Protein AF-A0A7M4ATK2-F1 (afdb_monomer_lite)

Sequence (92 aa):
MAKKKGGFGRFLGAITGTPYERLLKQIDKLVDQYDEDEEELANQLESMVDQAGDAYEQESIDEEEHDLIIEAIEEADPEGRVFGKLGGDEDA

Secondary structure (DSSP, 8-state):
-------STT--S-----HHHHHHHHHHHHHHHTTT-HHHHHHHHHHHHHHHHHHHHTTSS-HHHHHHHHHHHHHH-TT------SSS----

Foldseek 3Di:
DPPPCPQPPPLPDDPPPAPLVVLLVVLSVLCVVCVVPLPVSQVVLVVSLVVLVVCCVVVSDDLVSSQVSQVSSQVSRPVNDHDDGDPDDPPD

pLDDT: mean 85.09, std 17.3, range [39.06, 98.0]

Structure (mmCIF, N/CA/C/O backbone):
data_AF-A0A7M4ATK2-F1
#
_entry.id   AF-A0A7M4ATK2-F1
#
loop_
_atom_site.group_PDB
_atom_site.id
_atom_site.type_symbol
_atom_site.label_atom_id
_atom_site.label_alt_id
_atom_site.label_comp_id
_atom_site.label_asym_id
_atom_site.label_entity_id
_atom_site.label_seq_id
_atom_site.pdbx_PDB_ins_code
_atom_site.Cartn_x
_atom_site.Cartn_y
_atom_site.Cartn_z
_atom_site.occupancy
_atom_site.B_iso_or_equiv
_atom_site.auth_seq_id
_atom_site.auth_comp_id
_atom_site.auth_asym_id
_atom_site.auth_atom_id
_atom_site.pdbx_PDB_model_num
ATOM 1 N N . MET A 1 1 ? -24.911 1.526 12.449 1.00 39.06 1 MET A N 1
ATOM 2 C CA . MET A 1 1 ? -24.995 0.859 11.134 1.00 39.06 1 MET A CA 1
ATOM 3 C C . MET A 1 1 ? -23.884 -0.168 11.097 1.00 39.06 1 MET A C 1
ATOM 5 O O . MET A 1 1 ? -22.751 0.207 11.346 1.00 39.06 1 MET A O 1
ATOM 9 N N . ALA A 1 2 ? -24.199 -1.449 10.910 1.00 48.94 2 ALA A N 1
ATOM 10 C CA . ALA A 1 2 ? -23.169 -2.475 10.786 1.00 48.94 2 ALA A CA 1
ATOM 11 C C . ALA A 1 2 ? -22.549 -2.343 9.389 1.00 48.94 2 ALA A C 1
ATOM 13 O O . ALA A 1 2 ? -23.116 -2.838 8.414 1.00 48.94 2 ALA A O 1
ATOM 14 N N . LYS A 1 3 ? -21.438 -1.604 9.284 1.00 50.69 3 LYS A N 1
ATOM 15 C CA . LYS A 1 3 ? -20.585 -1.586 8.091 1.00 50.69 3 LYS A CA 1
ATOM 16 C C . LYS A 1 3 ? -20.015 -3.003 8.007 1.00 50.69 3 LYS A C 1
ATOM 18 O O . LYS A 1 3 ? -19.097 -3.362 8.734 1.00 50.69 3 LYS A O 1
ATOM 23 N N . LYS A 1 4 ? -20.654 -3.872 7.225 1.00 46.91 4 LYS A N 1
ATOM 24 C CA . LYS A 1 4 ? -20.122 -5.200 6.926 1.00 46.91 4 LYS A CA 1
ATOM 25 C C . LYS A 1 4 ? -18.946 -4.979 5.975 1.00 46.91 4 LYS A C 1
ATOM 27 O O . LYS A 1 4 ? -19.128 -5.048 4.766 1.00 46.91 4 LYS A O 1
ATOM 32 N N . LYS A 1 5 ? -17.789 -4.623 6.544 1.00 53.44 5 LYS A N 1
ATOM 33 C CA . LYS A 1 5 ? -16.489 -4.510 5.872 1.00 53.44 5 LYS A CA 1
ATOM 34 C C . LYS A 1 5 ? -16.107 -5.943 5.491 1.00 53.44 5 LYS A C 1
ATOM 36 O O . LYS A 1 5 ? -15.619 -6.719 6.305 1.00 53.44 5 LYS A O 1
ATOM 41 N N . GLY A 1 6 ? -16.558 -6.378 4.316 1.00 50.16 6 GLY A N 1
ATOM 42 C CA . GLY A 1 6 ? -16.132 -7.649 3.753 1.00 50.16 6 GLY A CA 1
ATOM 43 C C . GLY A 1 6 ? -14.680 -7.468 3.360 1.00 50.16 6 GLY A C 1
ATOM 44 O O . GLY A 1 6 ? -14.429 -6.730 2.418 1.00 50.16 6 GLY A O 1
ATOM 45 N N . GLY A 1 7 ? -13.767 -8.071 4.122 1.00 57.41 7 GLY A N 1
ATOM 46 C CA . GLY A 1 7 ? -12.335 -8.013 3.852 1.00 57.41 7 GLY A CA 1
ATOM 47 C C . GLY A 1 7 ? -12.038 -8.315 2.388 1.00 57.41 7 GLY A C 1
ATOM 48 O O . GLY A 1 7 ? -12.680 -9.174 1.770 1.00 57.41 7 GLY A O 1
ATOM 49 N N . PHE A 1 8 ? -11.053 -7.597 1.867 1.00 58.31 8 PHE A N 1
ATOM 50 C CA . PHE A 1 8 ? -10.551 -7.586 0.495 1.00 58.31 8 PHE A CA 1
ATOM 51 C C . PHE A 1 8 ? -9.963 -8.939 0.026 1.00 58.31 8 PHE A C 1
ATOM 53 O O . PHE A 1 8 ? -9.253 -9.030 -0.971 1.00 58.31 8 PHE A O 1
ATOM 60 N N . GLY A 1 9 ? -10.283 -10.043 0.707 1.00 57.00 9 GLY A N 1
ATOM 61 C CA . GLY A 1 9 ? -9.684 -11.368 0.551 1.00 57.00 9 GLY A CA 1
ATOM 62 C C . GLY A 1 9 ? -10.046 -12.120 -0.735 1.00 57.00 9 GLY A C 1
ATOM 63 O O . GLY A 1 9 ? -9.907 -13.343 -0.781 1.00 57.00 9 GLY A O 1
ATOM 64 N N . ARG A 1 10 ? -10.525 -11.434 -1.783 1.00 61.41 10 ARG A N 1
ATOM 65 C CA . ARG A 1 10 ? -10.749 -12.033 -3.112 1.00 61.41 10 ARG A CA 1
ATOM 66 C C . ARG A 1 10 ? -9.492 -12.094 -3.979 1.00 61.41 10 ARG A C 1
ATOM 68 O O . ARG A 1 10 ? -9.488 -12.870 -4.930 1.00 61.41 10 ARG A O 1
ATOM 75 N N . PHE A 1 11 ? -8.432 -11.372 -3.622 1.00 57.56 11 PHE A N 1
ATOM 76 C CA . PHE A 1 11 ? -7.193 -11.316 -4.407 1.00 57.56 11 PHE A CA 1
ATOM 77 C C . PHE A 1 11 ? -6.116 -12.327 -3.958 1.00 57.56 11 PHE A C 1
ATOM 79 O O . PHE A 1 11 ? -5.057 -12.410 -4.570 1.00 57.56 11 PHE A O 1
ATOM 86 N N . LEU A 1 12 ? -6.384 -13.178 -2.951 1.00 58.78 12 LEU A N 1
ATOM 87 C CA . LEU A 1 12 ? -5.478 -14.263 -2.516 1.00 58.78 12 LEU A CA 1
ATOM 88 C C . LEU A 1 12 ? -5.504 -15.499 -3.446 1.00 58.78 12 LEU A C 1
ATOM 90 O O . LEU A 1 12 ? -5.637 -16.644 -3.002 1.00 58.78 12 LEU A O 1
ATOM 94 N N . GLY A 1 13 ? -5.377 -15.281 -4.753 1.00 55.06 13 GLY A N 1
ATOM 95 C CA . GLY A 1 13 ? -5.238 -16.330 -5.759 1.00 55.06 13 GLY A CA 1
ATOM 96 C C . GLY A 1 13 ? -3.785 -16.498 -6.198 1.00 55.06 13 GLY A C 1
ATOM 97 O O . GLY A 1 13 ? -3.361 -15.810 -7.108 1.00 55.06 13 GLY A O 1
ATOM 98 N N . ALA A 1 14 ? -3.087 -17.469 -5.592 1.00 59.19 14 ALA A N 1
ATOM 99 C CA . ALA A 1 14 ? -1.678 -17.849 -5.801 1.00 59.19 14 ALA A CA 1
ATOM 100 C C . ALA A 1 14 ? -0.641 -16.869 -5.212 1.00 59.19 14 ALA A C 1
ATOM 102 O O . ALA A 1 14 ? -0.546 -15.722 -5.599 1.00 59.19 14 ALA A O 1
ATOM 103 N N . ILE A 1 15 ? 0.159 -17.352 -4.254 1.00 59.66 15 ILE A N 1
ATOM 104 C CA . ILE A 1 15 ? 1.353 -16.656 -3.751 1.00 59.66 15 ILE A CA 1
ATOM 105 C C . ILE A 1 15 ? 2.517 -17.127 -4.626 1.00 59.66 15 ILE A C 1
ATOM 107 O O . ILE A 1 15 ? 3.267 -18.027 -4.239 1.00 59.66 15 ILE A O 1
ATOM 111 N N . THR A 1 16 ? 2.628 -16.594 -5.838 1.00 68.56 16 THR A N 1
ATOM 112 C CA . THR A 1 16 ? 3.850 -16.739 -6.640 1.00 68.56 16 THR A CA 1
ATOM 113 C C . THR A 1 16 ? 5.000 -15.928 -6.022 1.00 68.56 16 THR A C 1
ATOM 115 O O . THR A 1 16 ? 6.172 -16.266 -6.192 1.00 68.56 16 THR A O 1
ATOM 118 N N . GLY A 1 17 ? 4.661 -14.931 -5.195 1.00 81.19 17 GLY A N 1
ATOM 119 C CA . GLY A 1 17 ? 5.572 -14.103 -4.422 1.00 81.19 17 GLY A CA 1
ATOM 120 C C . GLY A 1 17 ? 6.149 -12.940 -5.220 1.00 81.19 17 GLY A C 1
ATOM 121 O O . GLY A 1 17 ? 7.221 -12.460 -4.837 1.00 81.19 17 GLY A O 1
ATOM 122 N N . THR A 1 18 ? 5.490 -12.513 -6.298 1.00 91.25 18 THR A N 1
ATOM 123 C CA . THR A 1 18 ? 5.887 -11.344 -7.101 1.00 91.25 18 THR A CA 1
ATOM 124 C C . THR A 1 18 ? 5.799 -10.043 -6.290 1.00 91.25 18 THR A C 1
ATOM 126 O O . THR A 1 18 ? 5.130 -10.007 -5.251 1.00 91.25 18 THR A O 1
ATOM 129 N N . PRO A 1 19 ? 6.499 -8.970 -6.706 1.00 93.38 19 PRO A N 1
ATOM 130 C CA . PRO A 1 19 ? 6.365 -7.648 -6.089 1.00 93.38 19 PRO A CA 1
ATOM 131 C C . PRO A 1 19 ? 4.906 -7.173 -6.030 1.00 93.38 19 PRO A C 1
ATOM 133 O O . PRO A 1 19 ? 4.449 -6.788 -4.955 1.00 93.38 19 PRO A O 1
ATOM 136 N N . TYR A 1 20 ? 4.158 -7.345 -7.124 1.00 93.00 20 TYR A N 1
ATOM 137 C CA . TYR A 1 20 ? 2.724 -7.065 -7.214 1.00 93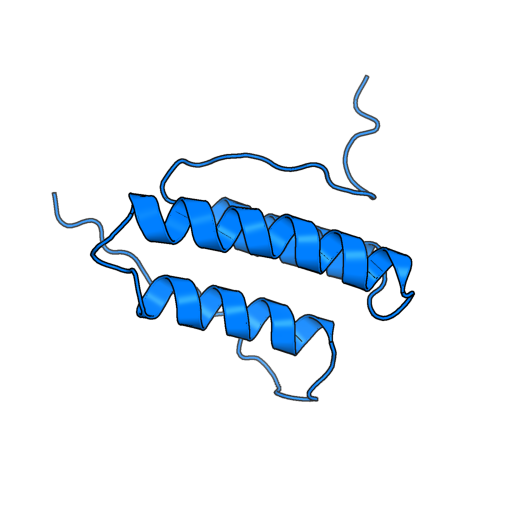.00 20 TYR A CA 1
ATOM 138 C C . TYR A 1 20 ? 1.903 -7.753 -6.109 1.00 93.00 20 TYR A C 1
ATOM 140 O O . TYR A 1 20 ? 1.258 -7.101 -5.287 1.00 93.00 20 TYR A O 1
ATOM 148 N N . GLU A 1 21 ? 2.000 -9.081 -5.996 1.00 91.50 21 GLU A N 1
ATOM 149 C CA . GLU A 1 21 ? 1.245 -9.839 -4.990 1.00 91.50 21 GLU A CA 1
ATOM 150 C C . GLU A 1 21 ? 1.631 -9.471 -3.549 1.00 91.50 21 GLU A C 1
ATOM 152 O O . GLU A 1 21 ? 0.813 -9.567 -2.628 1.00 91.50 21 GLU A O 1
ATOM 157 N N . ARG A 1 22 ? 2.891 -9.077 -3.316 1.00 92.75 22 ARG A N 1
ATOM 158 C CA . ARG A 1 22 ? 3.347 -8.651 -1.985 1.00 92.75 22 ARG A CA 1
ATOM 159 C C . ARG A 1 22 ? 2.703 -7.336 -1.569 1.00 92.75 22 ARG A C 1
ATOM 161 O O . ARG A 1 22 ? 2.303 -7.242 -0.409 1.00 92.75 22 ARG A O 1
ATOM 168 N N . LEU A 1 23 ? 2.587 -6.378 -2.488 1.00 94.75 23 LEU A N 1
ATOM 169 C CA . LEU A 1 23 ? 1.936 -5.091 -2.240 1.00 94.75 23 LEU A CA 1
ATOM 170 C C . LEU A 1 23 ? 0.442 -5.286 -1.949 1.00 94.75 23 LEU A C 1
ATOM 172 O O . LEU A 1 23 ? -0.035 -4.828 -0.911 1.00 94.75 23 LEU A O 1
ATOM 176 N N . LEU A 1 24 ? -0.265 -6.091 -2.752 1.00 93.31 24 LEU A N 1
ATOM 177 C CA . LEU A 1 24 ? -1.670 -6.440 -2.483 1.00 93.31 24 LEU A CA 1
ATOM 178 C C . LEU A 1 24 ? -1.865 -7.097 -1.113 1.00 93.31 24 LEU A C 1
ATOM 180 O O . LEU A 1 24 ? -2.779 -6.764 -0.359 1.00 93.31 24 LEU A O 1
ATOM 184 N N . LYS A 1 25 ? -0.971 -8.017 -0.744 1.00 91.56 25 LYS A N 1
ATOM 185 C CA . LYS A 1 25 ? -1.013 -8.663 0.570 1.00 91.56 25 LYS A CA 1
ATOM 186 C C . LYS A 1 25 ? -0.722 -7.693 1.718 1.00 91.56 25 LYS A C 1
ATOM 188 O O . LYS A 1 25 ? -1.161 -7.934 2.841 1.00 91.56 25 LYS A O 1
ATOM 193 N N . GLN A 1 26 ? 0.073 -6.655 1.484 1.00 94.62 26 GLN A N 1
ATOM 194 C CA . GLN A 1 26 ? 0.339 -5.628 2.486 1.00 94.62 26 GLN A CA 1
ATOM 195 C C . GLN A 1 26 ? -0.895 -4.751 2.704 1.00 94.62 26 GLN A C 1
ATOM 197 O O . GLN A 1 26 ? -1.237 -4.520 3.859 1.00 94.62 26 GLN A O 1
ATOM 202 N N . ILE A 1 27 ? -1.606 -4.378 1.636 1.00 94.25 27 ILE A N 1
ATOM 203 C CA . ILE A 1 27 ? -2.900 -3.679 1.716 1.00 94.25 27 ILE A CA 1
ATOM 204 C C . ILE A 1 27 ? -3.898 -4.489 2.553 1.00 94.25 27 ILE A C 1
ATOM 206 O O . ILE A 1 27 ? -4.419 -3.979 3.540 1.00 94.25 27 ILE A O 1
ATOM 210 N N . ASP A 1 28 ? -4.090 -5.773 2.233 1.00 91.50 28 ASP A N 1
ATOM 211 C CA . ASP A 1 28 ? -5.002 -6.673 2.964 1.00 91.50 28 ASP A CA 1
ATOM 212 C C . ASP A 1 28 ? -4.679 -6.726 4.470 1.00 91.50 28 ASP A C 1
ATOM 214 O O . ASP A 1 28 ? -5.551 -6.565 5.322 1.00 91.50 28 ASP A O 1
ATOM 218 N N . LYS A 1 29 ? -3.390 -6.838 4.816 1.00 92.75 29 LYS A N 1
ATOM 219 C CA . LYS A 1 29 ? -2.944 -6.810 6.216 1.00 92.75 29 LYS A CA 1
ATOM 220 C C . LYS A 1 29 ? -3.201 -5.480 6.912 1.00 92.75 29 LYS A C 1
ATOM 222 O O . LYS A 1 29 ? -3.506 -5.5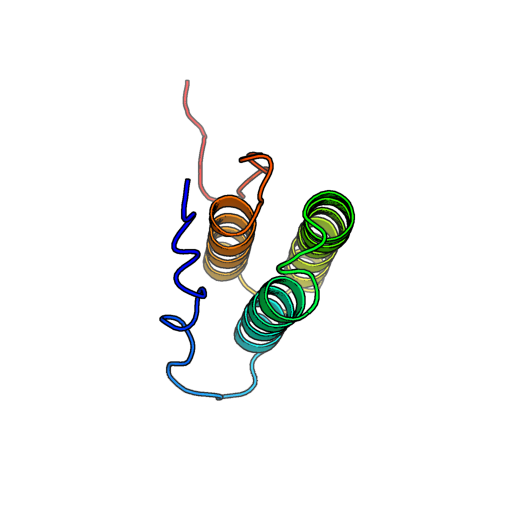00 8.099 1.00 92.75 29 LYS A O 1
ATOM 227 N N . LEU A 1 30 ? -3.019 -4.350 6.228 1.00 94.31 30 LEU A N 1
ATOM 228 C CA . LEU A 1 30 ? -3.282 -3.029 6.804 1.00 94.31 30 LEU A CA 1
ATOM 229 C C . LEU A 1 30 ? -4.774 -2.870 7.107 1.00 94.31 30 LEU A C 1
ATOM 231 O O . LEU A 1 30 ? -5.121 -2.430 8.200 1.00 94.31 30 LEU A O 1
ATOM 235 N N . VAL A 1 31 ? -5.644 -3.304 6.191 1.00 91.81 31 VAL A N 1
ATOM 236 C CA . VAL A 1 31 ? -7.101 -3.293 6.388 1.00 91.81 31 VAL A CA 1
ATOM 237 C C . VAL A 1 31 ? -7.507 -4.124 7.603 1.00 91.81 31 VAL A C 1
ATOM 239 O O . VAL A 1 31 ? -8.320 -3.661 8.400 1.00 91.81 31 VAL A O 1
ATOM 242 N N . ASP A 1 32 ? -6.930 -5.316 7.766 1.00 90.38 32 ASP A N 1
ATOM 243 C CA . ASP A 1 32 ? -7.181 -6.177 8.927 1.00 90.38 32 ASP A CA 1
ATOM 244 C C . ASP A 1 32 ? -6.602 -5.599 10.229 1.00 90.38 32 ASP A C 1
ATOM 246 O O . ASP A 1 32 ? -7.179 -5.771 11.300 1.00 90.38 32 ASP A O 1
ATOM 250 N N . GLN A 1 33 ? -5.437 -4.951 10.163 1.00 93.69 33 GLN A N 1
ATOM 251 C CA . GLN A 1 33 ? -4.738 -4.418 11.333 1.00 93.69 33 GLN A CA 1
ATOM 252 C C . GLN A 1 33 ? -5.388 -3.142 11.883 1.00 93.69 33 GLN A C 1
ATOM 254 O O . GLN A 1 33 ? -5.343 -2.918 13.093 1.00 93.69 33 GLN A O 1
ATOM 259 N N . TYR A 1 34 ? -5.949 -2.311 11.005 1.00 93.81 34 TYR A N 1
ATOM 260 C CA . TYR A 1 34 ? -6.524 -1.002 11.324 1.00 93.81 34 TYR A CA 1
ATOM 261 C C . TYR A 1 34 ? -8.032 -0.957 11.027 1.00 93.81 34 TYR A C 1
ATOM 263 O O . TYR A 1 34 ? -8.585 0.076 10.651 1.00 93.81 34 TYR A O 1
ATOM 271 N N . ASP A 1 35 ? -8.728 -2.084 11.184 1.00 86.62 35 ASP A N 1
ATOM 272 C CA . ASP A 1 35 ? -10.162 -2.202 10.902 1.00 86.62 35 ASP A CA 1
ATOM 273 C C . ASP A 1 35 ? -11.029 -1.251 11.753 1.00 86.62 35 ASP A C 1
ATOM 275 O O . ASP A 1 35 ? -12.040 -0.735 11.260 1.00 86.62 35 ASP A O 1
ATOM 279 N N . GLU A 1 36 ? -10.599 -0.989 12.992 1.00 92.25 36 GLU A N 1
ATOM 280 C CA . GLU A 1 36 ? -11.207 -0.065 13.959 1.00 92.25 36 GLU A CA 1
ATOM 281 C C . GLU A 1 36 ? -10.606 1.359 13.952 1.00 92.25 36 GLU A C 1
ATOM 283 O O . GLU A 1 36 ? -11.180 2.251 14.581 1.00 92.25 36 GLU A O 1
ATOM 288 N N . ASP A 1 37 ? -9.498 1.596 13.239 1.00 96.31 37 ASP A N 1
ATOM 289 C CA . ASP A 1 37 ? -8.794 2.889 13.171 1.00 96.31 37 ASP A CA 1
ATOM 290 C C . ASP A 1 37 ? -8.757 3.410 11.724 1.00 96.31 37 ASP A C 1
ATOM 292 O O . ASP A 1 37 ? -7.775 3.262 10.997 1.00 96.31 37 ASP A O 1
ATOM 296 N N . GLU A 1 38 ? -9.886 3.978 11.280 1.00 94.62 38 GLU A N 1
ATOM 297 C CA . GLU A 1 38 ? -10.056 4.442 9.895 1.00 94.62 38 GLU A CA 1
ATOM 298 C C . GLU A 1 38 ? -9.065 5.568 9.518 1.00 94.62 38 GLU A C 1
ATOM 300 O O . GLU A 1 38 ? -8.660 5.634 8.361 1.00 94.62 38 GLU A O 1
ATOM 305 N N . GLU A 1 39 ? -8.643 6.414 10.468 1.00 96.50 39 GLU A N 1
ATOM 306 C CA . GLU A 1 39 ? -7.679 7.501 10.219 1.00 96.50 39 GLU A CA 1
ATOM 307 C C . GLU A 1 39 ? -6.275 6.941 9.963 1.00 96.50 39 GLU A C 1
ATOM 309 O O . GLU A 1 39 ? -5.634 7.281 8.967 1.00 96.50 39 GLU A O 1
ATOM 314 N N . GLU A 1 40 ? -5.807 6.033 10.822 1.00 97.56 40 GLU A N 1
ATOM 315 C CA . GLU A 1 40 ? -4.508 5.393 10.623 1.00 97.56 40 GLU A CA 1
ATOM 316 C C . GLU A 1 40 ? -4.506 4.514 9.366 1.00 97.56 40 GLU A C 1
ATOM 318 O O . GLU A 1 40 ? -3.538 4.539 8.606 1.00 97.56 40 GLU A O 1
ATOM 323 N N . LEU A 1 41 ? -5.603 3.800 9.079 1.00 96.44 41 LEU A N 1
ATOM 324 C CA . LEU A 1 41 ? -5.739 3.032 7.840 1.00 96.44 41 LEU A CA 1
ATOM 325 C C . LEU A 1 41 ? -5.572 3.922 6.601 1.00 96.44 41 LEU A C 1
ATOM 327 O O . LEU A 1 41 ? -4.821 3.558 5.698 1.00 96.44 41 LEU A O 1
ATOM 331 N N . ALA A 1 42 ? -6.229 5.085 6.561 1.00 96.44 42 ALA A N 1
ATOM 332 C CA . ALA A 1 42 ? -6.109 6.020 5.444 1.00 96.44 42 ALA A CA 1
ATOM 333 C C . ALA A 1 42 ? -4.657 6.498 5.254 1.00 96.44 42 ALA A C 1
ATOM 335 O O . ALA A 1 42 ? -4.141 6.469 4.135 1.00 96.44 42 ALA A O 1
ATOM 336 N N . ASN A 1 43 ? -3.961 6.859 6.337 1.00 97.50 43 ASN A N 1
ATOM 337 C CA . ASN A 1 43 ? -2.556 7.281 6.271 1.00 97.50 43 ASN A CA 1
ATOM 338 C C . ASN A 1 43 ? -1.635 6.164 5.751 1.00 97.50 43 ASN A C 1
ATOM 340 O O . ASN A 1 43 ? -0.736 6.407 4.944 1.00 97.50 43 ASN A O 1
ATOM 344 N N . GLN A 1 44 ? -1.856 4.921 6.189 1.00 98.00 44 GLN A N 1
ATOM 345 C CA . GLN A 1 44 ? -1.050 3.784 5.741 1.00 98.00 44 GLN A CA 1
ATOM 346 C C . GLN A 1 44 ? -1.318 3.427 4.275 1.00 98.00 44 GLN A C 1
ATOM 348 O O . GLN A 1 44 ? -0.386 3.094 3.545 1.00 98.00 44 GLN A O 1
ATOM 353 N N . LEU A 1 45 ? -2.573 3.519 3.829 1.00 97.44 45 LEU A N 1
ATOM 354 C CA . LEU A 1 45 ? -2.951 3.304 2.432 1.00 97.44 45 LEU A CA 1
ATOM 355 C C . LEU A 1 45 ? -2.375 4.381 1.504 1.00 97.44 45 LEU A C 1
ATOM 357 O O . LEU A 1 45 ? -1.910 4.048 0.420 1.00 97.44 45 LEU A O 1
ATOM 361 N N . GLU A 1 46 ? -2.299 5.636 1.948 1.00 96.88 46 GLU A N 1
ATOM 362 C CA . GLU A 1 46 ? -1.603 6.697 1.206 1.00 96.88 46 GLU A CA 1
ATOM 363 C C . GLU A 1 46 ? -0.115 6.366 1.022 1.00 96.88 46 GLU A C 1
ATOM 365 O O . GLU A 1 46 ? 0.404 6.433 -0.087 1.00 96.88 46 GLU A O 1
ATOM 370 N N . SER A 1 47 ? 0.556 5.863 2.063 1.00 97.69 47 SER A N 1
ATOM 371 C CA . SER A 1 47 ? 1.943 5.393 1.934 1.00 97.69 47 SER A CA 1
ATOM 372 C C . SER A 1 47 ? 2.093 4.172 1.010 1.00 97.69 47 SER A C 1
ATOM 374 O O . SER A 1 47 ? 3.182 3.931 0.481 1.00 97.69 47 SER A O 1
ATOM 376 N N . MET A 1 48 ? 1.036 3.378 0.803 1.00 97.75 48 MET A N 1
ATOM 377 C CA . MET A 1 48 ? 1.052 2.285 -0.176 1.00 97.75 48 MET A CA 1
ATOM 378 C C . MET A 1 48 ? 0.997 2.795 -1.620 1.00 97.75 48 MET A C 1
ATOM 380 O O . MET A 1 48 ? 1.561 2.136 -2.491 1.00 97.75 48 MET A O 1
ATOM 384 N N . VAL A 1 49 ? 0.382 3.955 -1.873 1.00 97.75 49 VAL A N 1
ATOM 385 C CA . VAL A 1 49 ? 0.379 4.600 -3.199 1.00 97.75 49 VAL A CA 1
ATOM 386 C C . VAL A 1 49 ? 1.800 4.989 -3.590 1.00 97.75 49 VAL A C 1
ATOM 388 O O . VAL A 1 49 ? 2.255 4.625 -4.671 1.00 97.75 49 VAL A O 1
ATOM 391 N N . ASP A 1 50 ? 2.534 5.627 -2.676 1.00 97.69 50 ASP A N 1
ATOM 392 C CA . ASP A 1 50 ? 3.941 5.983 -2.899 1.00 97.69 50 ASP A CA 1
ATOM 393 C C . ASP A 1 50 ? 4.793 4.736 -3.197 1.00 97.69 50 ASP A C 1
ATOM 395 O O . ASP A 1 50 ? 5.575 4.711 -4.144 1.00 97.69 50 ASP A O 1
ATOM 399 N N . GLN A 1 51 ? 4.591 3.653 -2.435 1.00 97.69 51 GLN A N 1
ATOM 400 C CA . GLN A 1 51 ? 5.300 2.386 -2.652 1.00 97.69 51 GLN A CA 1
ATOM 401 C C . GLN A 1 51 ? 4.964 1.731 -3.999 1.00 97.69 51 GLN A 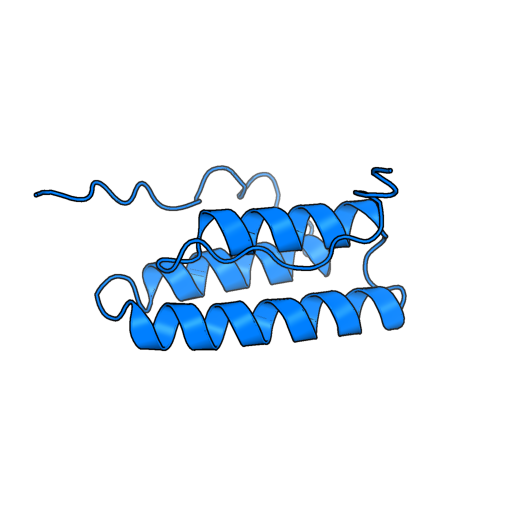C 1
ATOM 403 O O . GLN A 1 51 ? 5.837 1.096 -4.592 1.00 97.69 51 GLN A O 1
ATOM 408 N N . ALA A 1 52 ? 3.722 1.849 -4.477 1.00 96.94 52 ALA A N 1
ATOM 409 C CA . ALA A 1 52 ? 3.334 1.363 -5.798 1.00 96.94 52 ALA A CA 1
ATOM 410 C C . ALA A 1 52 ? 4.038 2.164 -6.905 1.00 96.94 52 ALA A C 1
ATOM 412 O O . ALA A 1 52 ? 4.595 1.562 -7.825 1.00 96.94 52 ALA A O 1
ATOM 413 N N . GLY A 1 53 ? 4.097 3.494 -6.770 1.00 97.12 53 GLY A N 1
ATOM 414 C CA . GLY A 1 53 ? 4.846 4.370 -7.674 1.00 97.12 53 GLY A CA 1
ATOM 415 C C . GLY A 1 53 ? 6.335 4.019 -7.720 1.00 97.12 53 GLY A C 1
ATOM 416 O O . GLY A 1 53 ? 6.875 3.750 -8.792 1.00 97.12 53 GLY A O 1
ATOM 417 N N . ASP A 1 54 ? 6.978 3.895 -6.557 1.00 97.81 54 ASP A N 1
ATOM 418 C CA . ASP A 1 54 ? 8.382 3.480 -6.448 1.00 97.81 54 ASP A CA 1
ATOM 419 C C . ASP A 1 54 ? 8.627 2.099 -7.081 1.00 97.81 54 ASP A C 1
ATOM 421 O O . ASP A 1 54 ? 9.673 1.850 -7.688 1.00 97.81 54 ASP A O 1
ATOM 425 N N . ALA A 1 55 ? 7.696 1.156 -6.909 1.00 97.19 55 ALA A N 1
ATOM 426 C CA . ALA A 1 55 ? 7.808 -0.187 -7.470 1.00 97.19 55 ALA A CA 1
ATOM 427 C C . ALA A 1 55 ? 7.737 -0.175 -9.004 1.00 97.19 55 ALA A C 1
ATOM 429 O O . ALA A 1 55 ? 8.485 -0.925 -9.646 1.00 97.19 55 ALA A O 1
ATOM 430 N N . TYR A 1 56 ? 6.882 0.674 -9.576 1.00 97.00 56 TYR A N 1
ATOM 431 C CA . TYR A 1 56 ? 6.794 0.897 -11.016 1.00 97.00 56 TYR A CA 1
ATOM 432 C C . TYR A 1 56 ? 8.059 1.576 -11.560 1.00 97.00 56 TYR A C 1
ATOM 434 O O . TYR A 1 56 ? 8.651 1.089 -12.521 1.00 97.00 56 TYR A O 1
ATOM 442 N N . GLU A 1 57 ? 8.550 2.635 -10.905 1.00 96.88 57 GLU A N 1
ATOM 443 C CA . GLU A 1 57 ? 9.789 3.326 -11.304 1.00 96.88 57 GLU A CA 1
ATOM 444 C C . GLU A 1 57 ? 11.015 2.400 -11.303 1.00 96.88 57 GLU A C 1
ATOM 446 O O . GLU A 1 57 ? 11.941 2.567 -12.099 1.00 96.88 57 GLU A O 1
ATOM 451 N N . GLN A 1 58 ? 11.024 1.404 -10.416 1.00 97.44 58 GLN A N 1
ATOM 452 C CA . GLN A 1 58 ? 12.065 0.378 -10.338 1.00 97.44 58 GLN A CA 1
ATOM 453 C C . GLN A 1 58 ? 11.867 -0.781 -11.331 1.00 97.44 58 GLN A C 1
ATOM 455 O O . GLN A 1 58 ? 12.609 -1.763 -11.254 1.00 97.44 58 GLN A O 1
ATOM 460 N N . GLU A 1 59 ? 10.879 -0.697 -12.228 1.00 96.38 59 GLU A N 1
ATOM 461 C CA . GLU A 1 59 ? 10.501 -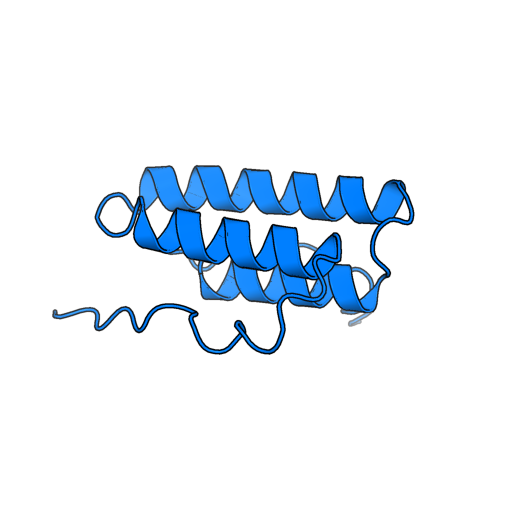1.741 -13.193 1.00 96.38 59 GLU A CA 1
ATOM 462 C C . GLU A 1 59 ? 10.212 -3.098 -12.514 1.00 96.38 59 GLU A C 1
ATOM 464 O O . GLU A 1 59 ? 10.421 -4.170 -13.087 1.00 96.38 59 GLU A O 1
ATOM 469 N N . SER A 1 60 ? 9.784 -3.067 -11.246 1.00 96.44 60 SER A N 1
ATOM 470 C CA . SER A 1 60 ? 9.501 -4.276 -10.458 1.00 96.44 60 SER A CA 1
ATOM 471 C C . SER A 1 60 ? 8.063 -4.768 -10.614 1.00 96.44 60 SER A C 1
ATOM 473 O O . SER A 1 60 ? 7.790 -5.939 -10.336 1.00 96.44 60 SER A O 1
ATOM 475 N N . ILE A 1 61 ? 7.189 -3.872 -11.066 1.00 95.94 61 ILE A N 1
ATOM 476 C CA . ILE A 1 61 ? 5.829 -4.122 -11.532 1.00 95.94 61 ILE A CA 1
ATOM 477 C C . ILE A 1 61 ? 5.632 -3.373 -12.850 1.00 95.94 61 ILE A C 1
ATOM 479 O O . ILE A 1 61 ? 6.318 -2.376 -13.099 1.00 95.94 61 ILE A O 1
ATOM 483 N N . ASP A 1 62 ? 4.725 -3.856 -13.689 1.00 96.12 62 ASP A N 1
ATOM 484 C CA . ASP A 1 62 ? 4.326 -3.135 -14.896 1.00 96.12 62 ASP A CA 1
ATOM 485 C C . ASP A 1 62 ? 3.205 -2.111 -14.630 1.00 96.12 62 ASP A C 1
ATOM 487 O O . ASP A 1 62 ? 2.752 -1.910 -13.502 1.00 96.12 62 ASP A O 1
ATOM 491 N N . GLU A 1 63 ? 2.815 -1.395 -15.683 1.00 96.25 63 GLU A N 1
ATOM 492 C CA . GLU A 1 63 ? 1.776 -0.362 -15.652 1.00 96.25 63 GLU A CA 1
ATOM 493 C C . GLU A 1 63 ? 0.406 -0.917 -15.225 1.00 96.25 63 GLU A C 1
ATOM 495 O O . GLU A 1 63 ? -0.290 -0.308 -14.414 1.00 96.25 63 GLU A O 1
ATOM 500 N N . GLU A 1 64 ? 0.039 -2.099 -15.730 1.00 95.12 64 GLU A N 1
ATOM 501 C CA . GLU A 1 64 ? -1.234 -2.752 -15.412 1.00 95.12 64 GLU A CA 1
ATOM 502 C C . GLU A 1 64 ? -1.252 -3.188 -13.940 1.00 95.12 64 GLU A C 1
ATOM 504 O O . GLU A 1 64 ? -2.222 -2.951 -13.221 1.00 95.12 64 GLU A O 1
ATOM 509 N N . GLU A 1 65 ? -0.155 -3.770 -13.456 1.00 95.75 65 GLU A N 1
ATOM 510 C CA . GLU A 1 65 ? 0.015 -4.152 -12.056 1.00 95.75 65 GLU A CA 1
ATOM 511 C C . GLU A 1 65 ? -0.025 -2.944 -11.110 1.00 95.75 65 GLU A C 1
ATOM 513 O O . GLU A 1 65 ? -0.650 -3.033 -10.048 1.00 95.75 65 GLU A O 1
ATOM 518 N N . HIS A 1 66 ? 0.605 -1.824 -11.481 1.00 96.56 66 HIS A N 1
ATOM 519 C CA . HIS A 1 66 ? 0.517 -0.569 -10.732 1.00 96.56 66 HIS A CA 1
ATOM 520 C C . HIS A 1 66 ? -0.940 -0.131 -10.573 1.00 96.56 66 HIS A C 1
ATOM 522 O O . HIS A 1 66 ? -1.408 0.063 -9.450 1.00 96.56 66 HIS A O 1
ATOM 528 N N . ASP A 1 67 ? -1.680 -0.034 -11.675 1.00 95.94 67 ASP A N 1
ATOM 529 C CA . ASP A 1 67 ? -3.052 0.469 -11.648 1.00 95.94 67 ASP A CA 1
ATOM 530 C C . ASP A 1 67 ? -3.992 -0.451 -10.866 1.00 95.94 67 ASP A C 1
ATOM 532 O O . ASP A 1 67 ? -4.832 0.027 -10.102 1.00 95.94 67 ASP A O 1
ATOM 536 N N . LEU A 1 68 ? -3.796 -1.769 -10.958 1.00 94.62 68 LEU A N 1
ATOM 537 C CA . LEU A 1 68 ? -4.525 -2.740 -10.141 1.00 94.62 68 LEU A CA 1
ATOM 538 C C . LEU A 1 68 ? -4.226 -2.594 -8.639 1.00 94.62 68 LEU A C 1
ATOM 540 O O . LEU A 1 68 ? -5.110 -2.825 -7.811 1.00 94.62 68 LEU A O 1
ATOM 544 N N . ILE A 1 69 ? -2.996 -2.228 -8.262 1.00 95.50 69 ILE A N 1
ATOM 545 C CA . ILE A 1 69 ? -2.658 -1.921 -6.864 1.00 95.50 69 ILE A CA 1
ATOM 546 C C . ILE A 1 69 ? -3.369 -0.644 -6.425 1.00 95.50 69 ILE A C 1
ATOM 548 O O . ILE A 1 69 ? -3.970 -0.640 -5.351 1.00 95.50 69 ILE A O 1
ATOM 552 N N . ILE A 1 70 ? -3.337 0.409 -7.244 1.00 96.62 70 ILE A N 1
ATOM 553 C CA . ILE A 1 70 ? -4.036 1.663 -6.950 1.00 96.62 70 ILE A CA 1
ATOM 554 C C . ILE A 1 70 ? -5.533 1.412 -6.739 1.00 96.62 70 ILE A C 1
ATOM 556 O O . ILE A 1 70 ? -6.083 1.845 -5.731 1.00 96.62 70 ILE A O 1
ATOM 560 N N . GLU A 1 71 ? -6.178 0.626 -7.599 1.00 94.44 71 GLU A N 1
ATOM 561 C CA . GLU A 1 71 ? -7.590 0.246 -7.443 1.00 94.44 71 GLU A CA 1
ATOM 562 C C . GLU A 1 71 ? -7.877 -0.482 -6.130 1.00 94.44 71 GLU A C 1
ATOM 564 O O . GLU A 1 71 ? -8.878 -0.207 -5.462 1.00 94.44 71 GLU A O 1
ATOM 569 N N . ALA A 1 72 ? -6.987 -1.392 -5.730 1.00 94.12 72 ALA A N 1
ATOM 570 C CA . ALA A 1 72 ? -7.120 -2.094 -4.462 1.00 94.12 72 ALA A CA 1
ATOM 571 C C . ALA A 1 72 ? -7.001 -1.144 -3.259 1.00 94.12 72 ALA A C 1
ATOM 573 O O . ALA A 1 72 ? -7.710 -1.317 -2.268 1.00 94.12 72 ALA A O 1
ATOM 574 N N . ILE A 1 73 ? -6.128 -0.135 -3.344 1.00 95.56 73 ILE A N 1
ATOM 575 C CA . ILE A 1 73 ? -5.996 0.910 -2.323 1.00 95.56 73 ILE A CA 1
ATOM 576 C C . ILE A 1 73 ? -7.277 1.751 -2.264 1.00 95.56 73 ILE A C 1
ATOM 578 O O . ILE A 1 73 ? -7.819 1.932 -1.178 1.00 95.56 73 ILE A O 1
ATOM 582 N N . GLU A 1 74 ? -7.788 2.221 -3.405 1.00 95.12 74 GLU A N 1
ATOM 583 C CA . GLU A 1 74 ? -8.993 3.062 -3.493 1.00 95.12 74 GLU A CA 1
ATOM 584 C C . GLU A 1 74 ? -10.233 2.382 -2.898 1.00 95.12 74 GLU A C 1
ATOM 586 O O . GLU A 1 74 ? -10.991 2.997 -2.148 1.00 95.12 74 GLU A O 1
ATOM 591 N N . GLU A 1 75 ? -10.449 1.100 -3.197 1.00 93.44 75 GLU A N 1
ATOM 592 C CA . GLU A 1 75 ? -11.593 0.353 -2.661 1.00 93.44 75 GLU A CA 1
ATOM 593 C C . GLU A 1 75 ? -11.413 0.031 -1.159 1.00 93.44 75 GLU A C 1
ATOM 595 O O . GLU A 1 75 ? -12.402 -0.099 -0.428 1.00 93.44 75 GLU A O 1
ATOM 600 N N . ALA A 1 76 ? -10.170 -0.072 -0.672 1.00 92.19 76 ALA A N 1
ATOM 601 C CA . ALA A 1 76 ? -9.860 -0.260 0.746 1.00 92.19 76 ALA A CA 1
ATOM 602 C C . ALA A 1 76 ? -9.901 1.043 1.569 1.00 92.19 76 ALA A C 1
ATOM 604 O O . ALA A 1 76 ? -10.084 0.980 2.792 1.00 92.19 76 ALA A O 1
ATOM 605 N N . ASP A 1 77 ? -9.739 2.203 0.925 1.00 93.19 77 ASP A N 1
ATOM 606 C CA . ASP A 1 77 ? -9.628 3.502 1.583 1.00 93.19 77 ASP A CA 1
ATOM 607 C C . ASP A 1 77 ? -10.953 3.901 2.266 1.00 93.19 77 ASP A C 1
ATOM 609 O O . ASP A 1 77 ? -11.980 4.087 1.600 1.00 93.19 77 ASP A O 1
ATOM 613 N N . PRO A 1 78 ? -10.976 4.064 3.606 1.00 92.75 78 PRO A N 1
ATOM 614 C CA . PRO A 1 78 ? -12.189 4.452 4.323 1.00 92.75 78 PRO A CA 1
ATOM 615 C C . PRO A 1 78 ? -12.688 5.863 3.974 1.00 92.75 78 PRO A C 1
ATOM 617 O O . PRO A 1 78 ? -13.873 6.144 4.190 1.00 92.75 78 PRO A O 1
ATOM 620 N N . GLU A 1 79 ? -11.825 6.726 3.436 1.00 93.62 79 GLU A N 1
ATOM 621 C CA . GLU A 1 79 ? -12.152 8.075 2.973 1.00 93.62 79 GLU A CA 1
ATOM 622 C C . GLU A 1 79 ? -12.646 8.101 1.517 1.00 93.62 79 GLU A C 1
ATOM 624 O O . GLU A 1 79 ? -13.199 9.113 1.079 1.00 93.62 79 GLU A O 1
ATOM 629 N N . GLY A 1 80 ? -12.499 6.994 0.775 1.00 91.12 80 GLY A N 1
ATOM 630 C CA . GLY A 1 80 ? -12.915 6.887 -0.626 1.00 91.12 80 GLY A CA 1
ATOM 631 C C . GLY A 1 80 ? -12.146 7.829 -1.555 1.00 91.12 80 GLY A C 1
ATOM 632 O O . GLY A 1 80 ? -12.738 8.416 -2.465 1.00 91.12 80 GLY A O 1
ATOM 633 N N . ARG A 1 81 ? -10.850 8.029 -1.281 1.00 93.06 81 ARG A N 1
ATOM 634 C CA . ARG A 1 81 ? -9.947 8.823 -2.122 1.00 93.06 81 ARG A CA 1
ATOM 635 C C . ARG A 1 81 ? -9.673 8.105 -3.446 1.00 93.06 81 ARG A C 1
ATOM 637 O O . ARG A 1 81 ? -9.859 6.899 -3.566 1.00 93.06 81 ARG A O 1
ATOM 644 N N . VAL A 1 82 ? -9.249 8.888 -4.434 1.00 93.94 82 VAL A N 1
ATOM 645 C CA . VAL A 1 82 ? -8.876 8.433 -5.778 1.00 93.94 82 VAL A CA 1
ATOM 646 C C . VAL A 1 82 ? -7.450 8.893 -6.035 1.00 93.94 82 VAL A C 1
ATOM 648 O O . VAL A 1 82 ? -7.110 10.038 -5.714 1.00 93.94 82 VAL A O 1
ATOM 651 N N . PHE A 1 83 ? -6.632 8.018 -6.603 1.00 93.12 83 PHE A N 1
ATOM 652 C CA . PHE A 1 83 ? -5.219 8.262 -6.858 1.00 93.12 83 PHE A CA 1
ATOM 653 C C . PHE A 1 83 ? -4.914 8.174 -8.358 1.00 93.12 83 PHE A C 1
ATOM 655 O O . PHE A 1 83 ? -5.711 7.681 -9.154 1.00 93.12 83 PHE A O 1
ATOM 662 N N . GLY A 1 84 ? -3.771 8.727 -8.767 1.00 89.62 84 GLY A N 1
ATOM 663 C CA . GLY A 1 84 ? -3.376 8.745 -10.175 1.00 89.62 84 GLY A CA 1
ATOM 664 C C . GLY A 1 84 ? -3.036 7.344 -10.683 1.00 89.62 84 GLY A C 1
ATOM 665 O O . GLY A 1 84 ? -2.197 6.669 -10.091 1.00 89.62 84 GLY A O 1
ATOM 666 N N . LYS A 1 85 ? -3.660 6.944 -11.792 1.00 91.31 85 LYS A N 1
ATOM 667 C CA . LYS A 1 85 ? -3.350 5.724 -12.548 1.00 91.31 85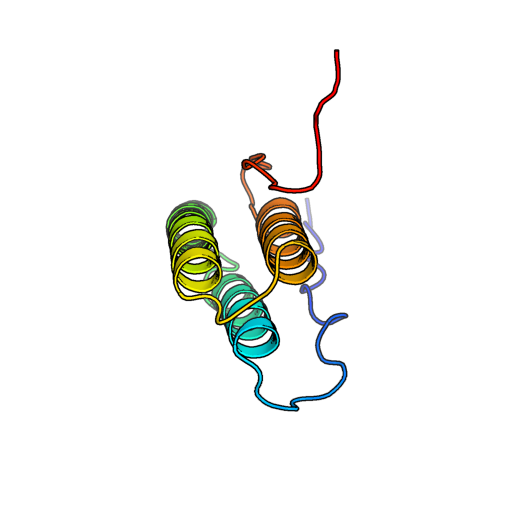 LYS A CA 1
ATOM 668 C C . LYS A 1 85 ? -2.502 6.069 -13.772 1.00 91.31 85 LYS A C 1
ATOM 670 O O . LYS A 1 85 ? -2.497 7.215 -14.222 1.00 91.31 85 LYS A O 1
ATOM 675 N N . LEU A 1 86 ? -1.756 5.098 -14.280 1.00 87.94 86 LEU A N 1
ATOM 676 C CA . LEU A 1 86 ? -0.835 5.273 -15.401 1.00 87.94 86 LEU A CA 1
ATOM 677 C C . LEU A 1 86 ? -1.510 4.986 -16.748 1.00 87.94 86 LEU A C 1
ATOM 679 O O . LEU A 1 86 ? -1.282 5.731 -17.700 1.00 87.94 86 LEU A O 1
ATOM 683 N N . GLY A 1 87 ? -2.368 3.965 -16.797 1.00 72.25 87 GLY A N 1
ATOM 684 C CA . GLY A 1 87 ? -3.106 3.526 -17.982 1.00 72.25 87 GLY A CA 1
ATOM 685 C C . GLY A 1 87 ? -4.543 4.051 -18.070 1.00 72.25 87 GLY A C 1
ATOM 686 O O . GLY A 1 87 ? -5.241 3.759 -19.042 1.00 72.25 87 GLY A O 1
ATOM 687 N N . GLY A 1 88 ? -5.000 4.813 -17.068 1.00 63.34 88 GLY A N 1
ATOM 688 C CA . GLY A 1 88 ? -6.359 5.354 -16.978 1.00 63.34 88 GLY A CA 1
ATOM 689 C C . GLY A 1 88 ? -6.402 6.877 -16.833 1.00 63.34 88 GLY A C 1
ATOM 690 O O . GLY A 1 88 ? -6.083 7.402 -15.770 1.00 63.34 88 GLY A O 1
ATOM 691 N N . ASP A 1 89 ? -6.885 7.516 -17.902 1.00 56.53 89 ASP A N 1
ATOM 692 C CA . ASP A 1 89 ? -7.288 8.918 -18.101 1.00 56.53 89 ASP A CA 1
ATOM 693 C C . ASP A 1 89 ? -6.158 9.921 -18.434 1.00 56.53 89 ASP A C 1
ATOM 695 O O . ASP A 1 89 ? -5.615 10.610 -17.576 1.00 56.53 89 ASP A O 1
ATOM 699 N N . GLU A 1 90 ? -5.717 10.102 -19.686 1.00 52.59 90 GLU A N 1
ATOM 700 C CA . GLU A 1 90 ? -6.460 10.381 -20.934 1.00 52.59 90 GLU A CA 1
ATOM 701 C C . GLU A 1 90 ? -7.996 10.255 -20.950 1.00 52.59 90 GLU A C 1
ATOM 703 O O . GLU A 1 90 ? -8.555 9.496 -21.730 1.00 52.59 90 GLU A O 1
ATOM 708 N N . ASP A 1 91 ? -8.685 11.091 -20.165 1.00 49.09 91 ASP A N 1
ATOM 709 C CA . ASP A 1 91 ? -10.081 11.465 -20.429 1.00 49.09 91 ASP A CA 1
ATOM 710 C C . ASP A 1 91 ? -10.208 13.004 -20.5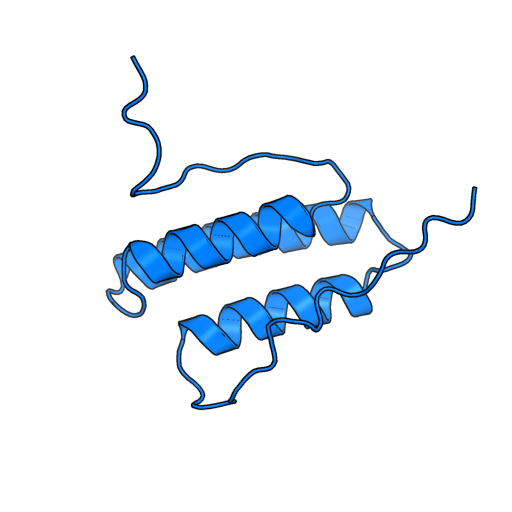21 1.00 49.09 91 ASP A C 1
ATOM 712 O O . ASP A 1 91 ? -10.241 13.717 -19.518 1.00 49.09 91 ASP A O 1
ATOM 716 N N . ALA A 1 92 ? -10.282 13.463 -21.783 1.00 41.25 92 ALA A N 1
ATOM 717 C CA . ALA A 1 92 ? -10.803 14.736 -22.330 1.00 41.25 92 ALA A CA 1
ATOM 718 C C . ALA A 1 92 ? -10.136 16.094 -22.000 1.00 41.25 92 ALA A C 1
ATOM 720 O O . ALA A 1 92 ? -10.359 16.669 -20.912 1.00 41.25 92 ALA A O 1
#

Radius of gyration: 13.36 Å; chains: 1; bounding box: 37×33×36 Å